Protein AF-A0A3N2DQ66-F1 (afdb_monomer_lite)

Secondary structure (DSSP, 8-state):
-----------S-HHHHHHHHHHHHTSHHHHHHHHHHHHHH---HHHHHHHHHHHHTTBPPPHHHHHHHHH-HHHHHHIIIIIHHHHHHHHHHHHH---SHHHHHHHHHHHHHHHHHHHHHHHHHHHHHTTSPPPB-SS-HHHHHHHHHHTT--S---HHHHHHHHHHTT-

pLDDT: mean 89.53, std 13.03, range [35.72, 98.25]

Structure (mmCIF, N/CA/C/O backbone):
data_AF-A0A3N2DQ66-F1
#
_entry.id   AF-A0A3N2DQ66-F1
#
loop_
_atom_site.group_PDB
_atom_site.id
_atom_site.type_symbol
_atom_site.label_atom_id
_atom_site.label_alt_id
_atom_site.label_comp_id
_atom_site.label_asym_id
_atom_site.label_entity_id
_atom_site.label_seq_id
_atom_site.pdbx_PDB_ins_code
_atom_site.Cartn_x
_atom_site.Cartn_y
_atom_site.Cartn_z
_atom_site.occupancy
_atom_site.B_iso_or_equiv
_atom_site.auth_seq_id
_atom_site.auth_comp_id
_atom_site.auth_asym_id
_atom_site.auth_atom_id
_atom_site.pdbx_PDB_model_num
ATOM 1 N N . MET A 1 1 ? -5.932 -29.965 27.449 1.00 39.53 1 MET A N 1
ATOM 2 C CA . MET A 1 1 ? -5.997 -28.506 27.219 1.00 39.53 1 MET A CA 1
ATOM 3 C C . MET A 1 1 ? -6.428 -28.293 25.776 1.00 39.53 1 MET A C 1
ATOM 5 O O . MET A 1 1 ? -5.676 -28.723 24.910 1.00 39.53 1 MET A O 1
ATOM 9 N N . PRO A 1 2 ? -7.621 -27.754 25.479 1.00 42.94 2 PRO A N 1
ATOM 10 C CA . PRO A 1 2 ? -7.996 -27.479 24.102 1.00 42.94 2 PRO A CA 1
ATOM 11 C C . PRO A 1 2 ? -7.273 -26.212 23.643 1.00 42.94 2 PRO A C 1
ATOM 13 O O . PRO A 1 2 ? -7.439 -25.141 24.222 1.00 42.94 2 PRO A O 1
ATOM 16 N N . THR A 1 3 ? -6.432 -26.351 22.626 1.00 38.59 3 THR A N 1
ATOM 17 C CA . THR A 1 3 ? -5.788 -25.245 21.921 1.00 38.59 3 THR A CA 1
ATOM 18 C C . THR A 1 3 ? -6.879 -24.473 21.188 1.00 38.59 3 THR A C 1
ATOM 20 O O . THR A 1 3 ? -7.395 -24.936 20.172 1.00 38.59 3 THR A O 1
ATOM 23 N N . THR A 1 4 ? -7.284 -23.320 21.717 1.00 42.84 4 THR A N 1
ATOM 24 C CA . THR A 1 4 ? -8.233 -22.430 21.045 1.00 42.84 4 THR A CA 1
ATOM 25 C C . THR A 1 4 ? -7.598 -21.969 19.734 1.00 42.84 4 THR A C 1
ATOM 27 O O . THR A 1 4 ? -6.690 -21.138 19.729 1.00 42.84 4 THR A O 1
ATOM 30 N N . GLN A 1 5 ? -8.034 -22.542 18.611 1.00 35.72 5 GLN A N 1
ATOM 31 C CA . GLN A 1 5 ? -7.743 -22.011 17.285 1.00 35.72 5 GLN A CA 1
ATOM 32 C C . GLN A 1 5 ? -8.479 -20.675 17.167 1.00 35.72 5 GLN A C 1
ATOM 34 O O . GLN A 1 5 ? -9.646 -20.621 16.783 1.00 35.72 5 GLN A O 1
ATOM 39 N N . TYR A 1 6 ? -7.814 -19.586 17.553 1.00 40.62 6 TYR A N 1
ATOM 40 C CA . TYR A 1 6 ? -8.273 -18.246 17.224 1.00 40.62 6 TYR A CA 1
ATOM 41 C C . TYR A 1 6 ? -8.248 -18.130 15.702 1.00 40.62 6 TYR A C 1
ATOM 43 O O . TYR A 1 6 ? -7.189 -17.964 15.099 1.00 40.62 6 TYR A O 1
ATOM 51 N N . SER A 1 7 ? -9.417 -18.282 15.080 1.00 50.66 7 SER A N 1
ATOM 52 C CA . SER A 1 7 ? -9.609 -17.914 13.682 1.00 50.66 7 SER A CA 1
ATOM 53 C C . SER A 1 7 ? -9.216 -16.448 13.571 1.00 50.66 7 SER A C 1
ATOM 55 O O . SER A 1 7 ? -9.842 -15.593 14.200 1.00 50.66 7 SER A O 1
ATOM 57 N N . THR A 1 8 ? -8.131 -16.160 12.858 1.00 54.72 8 THR A N 1
ATOM 58 C CA . THR A 1 8 ? -7.728 -14.780 12.608 1.00 54.72 8 THR A CA 1
ATOM 59 C C . THR A 1 8 ? -8.888 -14.079 11.899 1.00 54.72 8 THR A C 1
ATOM 61 O O . THR A 1 8 ? -9.389 -14.600 10.897 1.00 54.72 8 THR A O 1
ATOM 64 N N . PRO A 1 9 ? -9.371 -12.938 12.417 1.00 65.19 9 PRO A N 1
ATOM 65 C CA . PRO A 1 9 ? -10.422 -12.178 11.759 1.00 65.19 9 PRO A CA 1
ATOM 66 C C . PRO A 1 9 ? -10.022 -11.876 10.310 1.00 65.19 9 PRO A C 1
ATOM 68 O O . PRO A 1 9 ? -9.017 -11.222 10.082 1.00 65.19 9 PRO A O 1
ATOM 71 N N . ASN A 1 10 ? -10.778 -12.345 9.317 1.00 82.75 10 ASN A N 1
ATOM 72 C CA . ASN A 1 10 ? -10.519 -12.041 7.904 1.00 82.75 10 ASN A CA 1
ATOM 73 C C . ASN A 1 10 ? -11.506 -10.980 7.401 1.00 82.75 10 ASN A C 1
ATOM 75 O O . ASN A 1 10 ? -12.276 -11.221 6.473 1.00 82.75 10 ASN A O 1
ATOM 79 N N . TRP A 1 11 ? -11.543 -9.834 8.083 1.00 92.19 11 TRP A N 1
ATOM 80 C CA . TRP A 1 11 ? -12.474 -8.745 7.775 1.00 92.19 11 TRP A CA 1
ATOM 81 C C . TRP A 1 11 ? -11.968 -7.855 6.632 1.00 92.19 11 TRP A C 1
ATOM 83 O O . TRP A 1 11 ? -12.771 -7.270 5.909 1.00 92.19 11 TRP A O 1
ATOM 93 N N . LEU A 1 12 ? -10.648 -7.765 6.436 1.00 93.50 12 LEU A N 1
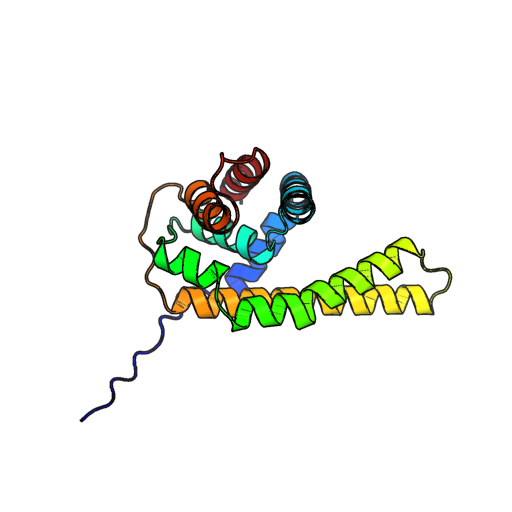ATOM 94 C CA . LEU A 1 12 ? -10.026 -6.986 5.370 1.00 93.50 12 LEU A CA 1
ATOM 95 C C . LEU A 1 12 ? -9.800 -7.853 4.128 1.00 93.50 12 LEU A C 1
ATOM 97 O O . LEU A 1 12 ? -8.842 -8.629 4.049 1.00 93.50 12 LEU A O 1
ATOM 101 N N . SER A 1 13 ? -10.675 -7.697 3.134 1.00 95.25 13 SER A N 1
ATOM 102 C CA . SER A 1 13 ? -10.557 -8.386 1.848 1.00 95.25 13 SER A CA 1
ATOM 103 C C . SER A 1 13 ? -9.395 -7.839 1.014 1.00 95.25 13 SER A C 1
ATOM 105 O O . SER A 1 13 ? -9.344 -6.652 0.688 1.00 95.25 13 SER A O 1
ATOM 107 N N . ARG A 1 14 ? -8.485 -8.733 0.603 1.00 96.06 14 ARG A N 1
ATOM 108 C CA . ARG A 1 14 ? -7.323 -8.402 -0.245 1.00 96.06 14 ARG A CA 1
ATOM 109 C C . ARG A 1 14 ? -7.743 -7.826 -1.598 1.00 96.06 14 ARG A C 1
ATOM 111 O O . ARG A 1 14 ? -7.168 -6.843 -2.053 1.00 96.06 14 ARG A O 1
ATOM 118 N N . ASP A 1 15 ? -8.756 -8.419 -2.227 1.00 95.62 15 ASP A N 1
ATOM 119 C CA . ASP A 1 15 ? -9.211 -7.997 -3.556 1.00 95.62 15 ASP A CA 1
ATOM 120 C C . ASP A 1 15 ? -10.016 -6.699 -3.513 1.00 95.62 15 ASP A C 1
ATOM 122 O O . ASP A 1 15 ? -9.993 -5.922 -4.466 1.00 95.62 15 ASP A O 1
ATOM 126 N N . GLU A 1 16 ? -10.742 -6.448 -2.422 1.00 96.12 16 GLU A N 1
ATOM 127 C CA . GLU A 1 16 ? -11.424 -5.170 -2.223 1.00 96.12 16 GLU A CA 1
ATOM 128 C C . GLU A 1 16 ? -10.420 -4.034 -2.024 1.00 96.12 16 GLU A C 1
ATOM 130 O O . GLU A 1 16 ? -10.503 -3.014 -2.710 1.00 96.12 16 GLU A O 1
ATOM 135 N N . LEU A 1 17 ? -9.433 -4.253 -1.154 1.00 97.06 17 LEU A N 1
ATOM 136 C CA . LEU A 1 17 ? -8.362 -3.304 -0.885 1.00 97.06 17 LEU A CA 1
ATOM 137 C C . LEU A 1 17 ? -7.550 -2.983 -2.154 1.00 97.06 17 LEU A C 1
ATOM 139 O O . LEU A 1 17 ? -7.289 -1.811 -2.438 1.00 97.06 17 LEU A O 1
ATOM 143 N N . TRP A 1 18 ? -7.221 -3.996 -2.961 1.00 97.69 18 TRP A N 1
ATOM 144 C CA . TRP A 1 18 ? -6.514 -3.812 -4.232 1.00 97.69 18 TRP A CA 1
ATOM 145 C C . TRP A 1 18 ? -7.329 -2.997 -5.242 1.00 97.69 18 TRP A C 1
ATOM 147 O O . TRP A 1 18 ? -6.836 -2.011 -5.790 1.00 97.69 18 TRP A O 1
ATOM 157 N N . ARG A 1 19 ? -8.608 -3.344 -5.457 1.00 97.19 19 ARG A N 1
ATOM 158 C CA . ARG A 1 19 ? -9.491 -2.598 -6.375 1.00 97.19 19 ARG A CA 1
ATOM 159 C C . ARG A 1 19 ? -9.665 -1.144 -5.954 1.00 97.19 19 ARG A C 1
ATOM 161 O O . ARG A 1 19 ? -9.635 -0.258 -6.806 1.00 97.19 19 ARG A O 1
ATOM 168 N N . TYR A 1 20 ? -9.831 -0.898 -4.657 1.00 97.06 20 TYR A N 1
ATOM 169 C CA . TYR A 1 20 ? -9.889 0.461 -4.130 1.00 97.06 20 TYR A CA 1
ATOM 170 C C . TYR A 1 20 ? -8.596 1.224 -4.415 1.00 97.06 20 TYR A C 1
ATOM 172 O O . TYR A 1 20 ? -8.639 2.362 -4.872 1.00 97.06 20 TYR A O 1
ATOM 180 N N . SER A 1 21 ? -7.450 0.584 -4.193 1.00 97.38 21 SER A N 1
ATOM 181 C CA . SER A 1 21 ? -6.135 1.203 -4.362 1.00 97.38 21 SER A CA 1
ATOM 182 C C . SER A 1 21 ? -5.881 1.603 -5.812 1.00 97.38 21 SER A C 1
ATOM 184 O O . SER A 1 21 ? -5.449 2.726 -6.057 1.00 97.38 21 SER A O 1
ATOM 186 N N . LEU A 1 22 ? -6.259 0.755 -6.776 1.00 96.38 22 LEU A N 1
ATOM 187 C CA . LEU A 1 22 ? -6.220 1.095 -8.202 1.00 96.38 22 LEU A CA 1
ATOM 188 C C . LEU A 1 22 ? -7.122 2.292 -8.543 1.00 96.38 22 LEU A C 1
ATOM 190 O O . LEU A 1 22 ? -6.703 3.185 -9.277 1.00 96.38 22 LEU A O 1
ATOM 194 N N . LYS A 1 23 ? -8.345 2.336 -7.996 1.00 97.00 23 LYS A N 1
ATOM 195 C CA . LYS A 1 23 ? -9.293 3.440 -8.225 1.00 97.00 23 LYS A CA 1
ATOM 196 C C . LYS A 1 23 ? -8.822 4.754 -7.597 1.00 97.00 23 LYS A C 1
ATOM 198 O O . LYS A 1 23 ? -9.004 5.815 -8.184 1.00 97.00 23 LYS A O 1
ATOM 203 N N . LEU A 1 24 ? -8.222 4.706 -6.410 1.00 96.44 24 LEU A N 1
ATOM 204 C CA . LEU A 1 24 ? -7.672 5.893 -5.759 1.00 96.44 24 LEU A CA 1
ATOM 205 C C . LEU A 1 24 ? -6.447 6.405 -6.513 1.00 96.44 24 LEU A C 1
ATOM 207 O O . LEU A 1 24 ? -6.372 7.589 -6.835 1.00 96.44 24 LEU A O 1
ATOM 211 N N . TYR A 1 25 ? -5.530 5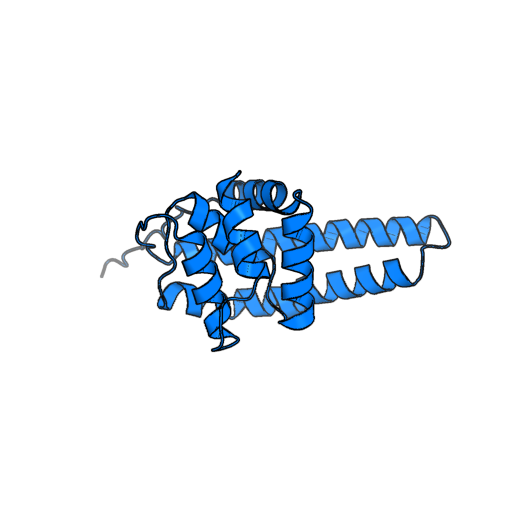.505 -6.862 1.00 95.44 25 TYR A N 1
ATOM 212 C CA . TYR A 1 25 ? -4.287 5.844 -7.546 1.00 95.44 25 TYR A CA 1
ATOM 213 C C . TYR A 1 25 ? -4.485 6.272 -9.010 1.00 95.44 25 TYR A C 1
ATOM 215 O O . TYR A 1 25 ? -3.579 6.841 -9.605 1.00 95.44 25 TYR A O 1
ATOM 223 N N . SER A 1 26 ? -5.660 6.070 -9.618 1.00 95.12 26 SER A N 1
ATOM 224 C CA . SER A 1 26 ? -5.934 6.618 -10.955 1.00 95.12 26 SER A CA 1
ATOM 225 C C . SER A 1 26 ? -6.099 8.144 -10.952 1.00 95.12 26 SER A C 1
ATOM 227 O O . SER A 1 26 ? -5.967 8.773 -12.002 1.00 95.12 26 SER A O 1
ATOM 229 N N . LYS A 1 27 ? -6.374 8.762 -9.794 1.00 95.50 27 LYS A N 1
ATOM 230 C CA . LYS A 1 27 ? -6.490 10.221 -9.658 1.00 95.50 27 LYS A CA 1
ATOM 231 C C . LYS A 1 27 ? -5.103 10.864 -9.724 1.00 95.50 27 LYS A C 1
ATOM 233 O O . LYS A 1 27 ? -4.197 10.471 -8.998 1.00 95.50 27 LYS A O 1
ATOM 238 N N . GLU A 1 28 ? -4.931 11.868 -10.581 1.00 93.81 28 GLU A N 1
ATOM 239 C CA . GLU A 1 28 ? -3.649 12.570 -10.770 1.00 93.81 28 GLU A CA 1
ATOM 240 C C . GLU A 1 28 ? -3.103 13.161 -9.466 1.00 93.81 28 GLU A C 1
ATOM 242 O O . GLU A 1 28 ? -2.007 12.797 -9.055 1.00 93.81 28 GLU A O 1
ATOM 247 N N . ALA A 1 29 ? -3.930 13.909 -8.728 1.00 92.50 29 ALA A N 1
ATOM 248 C CA . ALA A 1 29 ? -3.550 14.481 -7.434 1.00 92.50 29 ALA A CA 1
ATOM 249 C C . ALA A 1 29 ? -3.085 13.431 -6.402 1.00 92.50 29 ALA A C 1
ATOM 251 O O . ALA A 1 29 ? -2.240 13.718 -5.559 1.00 92.50 29 ALA A O 1
ATOM 252 N N . VAL A 1 30 ? -3.619 12.204 -6.463 1.00 94.31 30 VAL A N 1
ATOM 253 C CA . VAL A 1 30 ? -3.178 11.100 -5.594 1.00 94.31 30 VAL A CA 1
ATOM 254 C C . VAL A 1 30 ? -1.808 10.596 -6.023 1.00 94.31 30 VAL A C 1
ATOM 256 O O . VAL A 1 30 ? -0.956 10.375 -5.166 1.00 94.31 30 VAL A O 1
ATOM 259 N N . ARG A 1 31 ? -1.582 10.413 -7.330 1.00 93.12 31 ARG A N 1
ATOM 260 C CA . ARG A 1 31 ? -0.281 9.973 -7.854 1.00 93.12 31 ARG A CA 1
ATOM 261 C C . ARG A 1 31 ? 0.812 10.952 -7.462 1.00 93.12 31 ARG A C 1
ATOM 263 O O . ARG A 1 31 ? 1.826 10.513 -6.928 1.00 93.12 31 ARG A O 1
ATOM 270 N N . ASP A 1 32 ? 0.573 12.244 -7.649 1.00 90.62 32 ASP A N 1
ATOM 271 C CA . ASP A 1 32 ? 1.547 13.290 -7.336 1.00 90.62 32 ASP A CA 1
ATOM 272 C C . ASP A 1 32 ? 1.860 13.337 -5.837 1.00 90.62 32 ASP A C 1
ATOM 274 O O . ASP A 1 32 ? 3.029 13.292 -5.451 1.00 90.62 32 ASP A O 1
ATOM 278 N N . ALA A 1 33 ? 0.831 13.309 -4.982 1.00 90.69 33 ALA A N 1
ATOM 279 C CA . ALA A 1 33 ? 1.009 13.260 -3.531 1.00 90.69 33 ALA A CA 1
ATOM 280 C C . ALA A 1 33 ? 1.779 12.002 -3.086 1.00 90.69 33 ALA A C 1
ATOM 282 O O . ALA A 1 33 ? 2.711 12.083 -2.286 1.00 90.69 33 ALA A O 1
ATOM 283 N N . CYS A 1 34 ? 1.435 10.826 -3.623 1.00 91.06 34 CYS A N 1
ATOM 284 C CA . CYS A 1 34 ? 2.141 9.582 -3.322 1.00 91.06 34 CYS A CA 1
ATOM 285 C C . CYS A 1 34 ? 3.604 9.609 -3.778 1.00 91.06 34 CYS A C 1
ATOM 287 O O . CYS A 1 34 ? 4.460 9.101 -3.057 1.00 91.06 34 CYS A O 1
ATOM 289 N N . LEU A 1 35 ? 3.899 10.181 -4.949 1.00 87.25 35 LEU A N 1
ATOM 290 C CA . LEU A 1 35 ? 5.266 10.303 -5.455 1.00 87.25 35 LEU A CA 1
ATOM 291 C C . LEU A 1 35 ? 6.109 11.216 -4.565 1.00 87.25 35 LEU A C 1
ATOM 293 O O . LEU A 1 35 ? 7.202 10.818 -4.171 1.00 87.25 35 LEU A O 1
ATOM 297 N N . GLN A 1 36 ? 5.586 12.378 -4.169 1.00 86.69 36 GLN A N 1
ATOM 298 C CA . GLN A 1 36 ? 6.286 13.288 -3.258 1.00 86.69 36 GLN A CA 1
ATOM 299 C C . GLN A 1 36 ? 6.552 12.632 -1.894 1.00 86.69 36 GLN A C 1
ATOM 301 O O . GLN A 1 36 ? 7.682 12.648 -1.400 1.00 86.69 36 GLN A O 1
ATOM 306 N N . LEU A 1 37 ? 5.548 11.970 -1.311 1.00 86.38 37 LEU A N 1
ATOM 307 C CA . LEU A 1 37 ? 5.702 11.236 -0.048 1.00 86.38 37 LEU A CA 1
ATOM 308 C C . LEU A 1 37 ? 6.687 10.063 -0.170 1.00 86.38 37 LEU A C 1
ATOM 310 O O . LEU A 1 37 ? 7.417 9.755 0.772 1.00 86.38 37 LEU A O 1
ATOM 314 N N . GLN A 1 38 ? 6.743 9.402 -1.324 1.00 83.75 38 GLN A N 1
ATOM 315 C CA . GLN A 1 38 ? 7.712 8.340 -1.564 1.00 83.75 38 GLN A CA 1
ATOM 316 C C . GLN A 1 38 ? 9.137 8.894 -1.709 1.00 83.75 38 GLN A C 1
ATOM 318 O O . GLN A 1 38 ? 10.066 8.332 -1.134 1.00 83.75 38 GLN A O 1
ATOM 323 N N . GLU A 1 39 ? 9.334 9.968 -2.472 1.00 82.19 39 GLU A N 1
ATOM 324 C CA . GLU A 1 39 ? 10.664 10.512 -2.769 1.00 82.19 39 GLU A CA 1
ATOM 325 C C . GLU A 1 39 ? 11.286 11.220 -1.567 1.00 82.19 39 GLU A C 1
ATOM 327 O O . GLU A 1 39 ? 12.419 10.919 -1.192 1.00 82.19 39 GLU A O 1
ATOM 332 N N . TYR A 1 40 ? 10.546 12.120 -0.922 1.00 79.06 40 TYR A N 1
ATOM 333 C CA . TYR A 1 40 ? 11.100 12.946 0.151 1.00 79.06 40 TYR A CA 1
ATOM 334 C C . TYR A 1 40 ? 11.116 12.250 1.508 1.00 79.06 40 TYR A C 1
ATOM 336 O O . TYR A 1 40 ? 11.856 12.671 2.400 1.00 79.06 40 TYR A O 1
ATOM 344 N N . ARG A 1 41 ? 10.272 11.228 1.692 1.00 75.81 41 ARG A N 1
ATOM 345 C CA . ARG A 1 41 ? 9.975 10.646 3.012 1.00 75.81 41 ARG A CA 1
ATOM 346 C C . ARG A 1 41 ? 10.051 9.127 3.043 1.00 75.81 41 ARG A C 1
ATOM 348 O O . ARG A 1 41 ? 9.858 8.533 4.098 1.00 75.81 41 ARG A O 1
ATOM 355 N N . GLN A 1 42 ? 10.331 8.496 1.900 1.00 81.06 42 GLN A N 1
ATOM 356 C CA . GLN A 1 42 ? 10.496 7.046 1.771 1.00 81.06 42 GLN A CA 1
ATOM 357 C C . GLN A 1 42 ? 9.279 6.248 2.268 1.00 81.06 42 GLN A C 1
ATOM 359 O O . GLN A 1 42 ? 9.400 5.073 2.622 1.00 81.06 42 GLN A O 1
ATOM 364 N N . LEU A 1 43 ? 8.091 6.866 2.285 1.00 87.50 43 LEU A N 1
ATOM 365 C CA . LEU A 1 43 ? 6.875 6.177 2.694 1.00 87.50 43 LEU A CA 1
ATOM 366 C C . LEU A 1 43 ? 6.476 5.127 1.665 1.00 87.50 43 LEU A C 1
ATOM 368 O O . LEU A 1 43 ? 6.624 5.294 0.451 1.00 87.50 43 LEU A O 1
ATOM 372 N N . ASN A 1 44 ? 5.894 4.044 2.167 1.00 92.44 44 ASN A N 1
ATOM 373 C CA . ASN A 1 44 ? 5.366 2.995 1.321 1.00 92.44 44 ASN A CA 1
ATOM 374 C C . ASN A 1 44 ? 3.969 3.374 0.794 1.00 92.44 44 ASN A C 1
ATOM 376 O O . ASN A 1 44 ? 3.018 3.510 1.565 1.00 92.44 44 ASN A O 1
ATOM 380 N N . ILE A 1 45 ? 3.834 3.488 -0.531 1.00 93.06 45 ILE A N 1
ATOM 381 C CA . ILE A 1 45 ? 2.567 3.838 -1.190 1.00 93.06 45 ILE A CA 1
ATOM 382 C C . ILE A 1 45 ? 1.447 2.837 -0.858 1.00 93.06 45 ILE A C 1
ATOM 384 O O . ILE A 1 45 ? 0.339 3.263 -0.542 1.00 93.06 45 ILE A O 1
ATOM 388 N N . ASN A 1 46 ? 1.711 1.525 -0.853 1.00 96.31 46 ASN A N 1
ATOM 389 C CA . ASN A 1 46 ? 0.691 0.517 -0.527 1.00 96.31 46 ASN A CA 1
ATOM 390 C C . ASN A 1 46 ? 0.161 0.676 0.907 1.00 96.31 46 ASN A C 1
ATOM 392 O O . ASN A 1 46 ? -1.033 0.480 1.153 1.00 96.31 46 ASN A O 1
ATOM 396 N N . ALA A 1 47 ? 1.008 1.089 1.853 1.00 96.06 47 ALA A N 1
ATOM 397 C CA . ALA A 1 47 ? 0.581 1.413 3.213 1.00 96.06 47 ALA A CA 1
ATOM 398 C C . ALA A 1 47 ? -0.276 2.692 3.267 1.00 96.06 47 ALA A C 1
ATOM 400 O O . ALA A 1 47 ? -1.316 2.694 3.930 1.00 96.06 47 ALA A O 1
ATOM 401 N N . LEU A 1 48 ? 0.093 3.746 2.528 1.00 95.31 48 LEU A N 1
ATOM 402 C CA . LEU A 1 48 ? -0.694 4.987 2.438 1.00 95.31 48 LEU A CA 1
ATOM 403 C C . LEU A 1 48 ? -2.081 4.754 1.828 1.00 95.31 48 LEU A C 1
ATOM 405 O O . LEU A 1 48 ? -3.090 5.192 2.386 1.00 95.31 48 LEU A O 1
ATOM 409 N N . LEU A 1 49 ? -2.148 4.016 0.717 1.00 97.12 49 LEU A N 1
ATOM 410 C CA . LEU A 1 49 ? -3.412 3.662 0.066 1.00 97.12 49 LEU A CA 1
ATOM 411 C C . LEU A 1 49 ? -4.283 2.795 0.984 1.00 97.12 49 LEU A C 1
ATOM 413 O O . LEU A 1 49 ? -5.499 2.979 1.034 1.00 97.12 49 LEU A O 1
ATOM 417 N N . THR A 1 50 ? -3.667 1.923 1.789 1.00 97.62 50 THR A N 1
ATOM 418 C CA . THR A 1 50 ? -4.389 1.153 2.811 1.00 97.62 50 THR A CA 1
ATOM 419 C C . THR A 1 50 ? -4.936 2.047 3.925 1.00 97.62 50 THR A C 1
ATOM 421 O O . THR A 1 50 ? -6.089 1.886 4.317 1.00 97.62 50 THR A O 1
ATOM 424 N N . CYS A 1 51 ? -4.176 3.037 4.404 1.00 96.81 51 CYS A N 1
ATOM 425 C CA . CYS A 1 51 ? -4.679 4.011 5.383 1.00 96.81 51 CYS A CA 1
ATOM 426 C C . CYS A 1 51 ? -5.913 4.759 4.855 1.00 96.81 51 CYS A C 1
ATOM 428 O O . CYS A 1 51 ? -6.872 4.970 5.605 1.00 96.81 51 CYS A O 1
ATOM 430 N N . CYS A 1 52 ? -5.907 5.096 3.561 1.00 96.94 52 CYS A N 1
ATOM 431 C CA . CYS A 1 52 ? -7.042 5.716 2.885 1.00 96.94 52 CYS A CA 1
ATOM 432 C C . CYS A 1 52 ? -8.242 4.770 2.772 1.00 96.94 52 CYS A C 1
ATOM 434 O O . CYS A 1 52 ? -9.365 5.188 3.039 1.00 96.94 52 CYS A O 1
ATOM 436 N N . PHE A 1 53 ? -8.016 3.499 2.425 1.00 97.06 53 PHE A N 1
ATOM 437 C CA . PHE A 1 53 ? -9.073 2.484 2.374 1.00 97.06 53 PHE A CA 1
ATOM 438 C C . PHE A 1 53 ? -9.788 2.338 3.719 1.00 97.06 53 PHE A C 1
ATOM 440 O O . PHE A 1 53 ? -11.013 2.363 3.774 1.00 97.06 53 PHE A O 1
ATOM 447 N N . LEU A 1 54 ? -9.023 2.234 4.812 1.00 96.69 54 LEU A N 1
ATOM 448 C CA . LEU A 1 54 ? -9.583 2.177 6.165 1.00 96.69 54 LEU A CA 1
ATOM 449 C C . LEU A 1 54 ? -10.385 3.445 6.484 1.00 96.69 54 LEU A C 1
ATOM 451 O O . LEU A 1 54 ? -11.466 3.359 7.058 1.00 96.69 54 LEU A O 1
ATOM 455 N N . GLY A 1 55 ? -9.888 4.603 6.038 1.00 95.06 55 GLY A N 1
ATOM 456 C CA . GLY A 1 55 ? -10.596 5.881 6.080 1.00 95.06 55 GLY A CA 1
ATOM 457 C C . GLY A 1 55 ? -11.987 5.824 5.446 1.00 95.06 55 GLY A C 1
ATOM 458 O O . GLY A 1 55 ? -12.958 6.198 6.091 1.00 95.06 55 GLY A O 1
ATOM 459 N N . GLY A 1 56 ? -12.090 5.299 4.224 1.00 93.00 56 GLY A N 1
ATOM 460 C CA . GLY A 1 56 ? -13.365 5.128 3.514 1.00 93.00 56 GLY A CA 1
ATOM 461 C C . GLY A 1 56 ? -14.295 4.057 4.104 1.00 93.00 56 GLY A C 1
ATOM 462 O O . GLY A 1 56 ? -15.436 3.931 3.669 1.00 93.00 56 GLY A O 1
ATOM 463 N N . LYS A 1 57 ? -13.821 3.277 5.082 1.00 93.19 57 LYS A N 1
ATOM 464 C CA . LYS A 1 57 ? -14.608 2.296 5.846 1.00 93.19 57 LYS A CA 1
ATOM 465 C C . LYS A 1 57 ? -14.936 2.773 7.264 1.00 93.19 57 LYS A C 1
ATOM 467 O O . LYS A 1 57 ? -15.403 1.968 8.062 1.00 93.19 57 LYS A O 1
ATOM 472 N N . ASP A 1 58 ? -14.642 4.034 7.589 1.00 95.06 58 ASP A N 1
ATOM 473 C CA . ASP A 1 58 ? -14.741 4.596 8.942 1.00 95.06 58 ASP A CA 1
ATOM 474 C C . ASP A 1 58 ? -13.936 3.812 9.996 1.00 95.06 58 ASP A C 1
ATOM 476 O O . ASP A 1 58 ? -14.228 3.856 11.189 1.00 95.06 58 ASP A O 1
ATOM 480 N N . LEU A 1 59 ? -12.868 3.123 9.579 1.00 95.75 59 LEU A N 1
ATOM 481 C CA . LEU A 1 59 ? -11.988 2.356 10.458 1.00 95.75 59 LEU A CA 1
ATOM 482 C C . LEU A 1 59 ? -10.740 3.161 10.814 1.00 95.75 59 LEU A C 1
ATOM 484 O O . LEU A 1 59 ? -9.980 3.605 9.947 1.00 95.75 59 LEU A O 1
ATOM 488 N N . LYS A 1 60 ? -10.480 3.302 12.114 1.00 95.94 60 LYS A N 1
ATOM 489 C CA . LYS A 1 60 ? -9.303 3.999 12.635 1.00 95.94 60 LYS A CA 1
ATOM 490 C C . LYS A 1 60 ? -8.205 3.020 13.038 1.00 95.94 60 LYS A C 1
ATOM 492 O O . LYS A 1 60 ? -8.433 2.084 13.800 1.00 95.94 60 LYS A O 1
ATOM 497 N N . LEU A 1 61 ? -6.977 3.277 12.594 1.00 95.69 61 LEU A N 1
ATOM 498 C CA . LEU A 1 61 ? -5.796 2.580 13.089 1.00 95.69 61 LEU A CA 1
ATOM 499 C C . LEU A 1 61 ? -5.604 2.867 14.581 1.00 95.69 61 LEU A C 1
ATOM 501 O O . LEU A 1 61 ? -5.610 4.014 15.030 1.00 95.69 61 LEU A O 1
ATOM 505 N N . THR A 1 62 ? -5.378 1.812 15.359 1.00 94.75 62 THR A N 1
ATOM 506 C CA . THR A 1 62 ? -4.839 1.961 16.715 1.00 94.75 62 THR A CA 1
ATOM 507 C C . THR A 1 62 ? -3.338 2.230 16.635 1.00 94.75 62 THR A C 1
ATOM 509 O O . THR A 1 62 ? -2.678 1.794 15.691 1.00 94.75 62 THR A O 1
ATOM 512 N N . THR A 1 63 ? -2.753 2.869 17.653 1.00 92.12 63 THR A N 1
ATOM 513 C CA . THR A 1 63 ? -1.291 3.051 17.733 1.00 92.12 63 THR A CA 1
ATOM 514 C C . THR A 1 63 ? -0.545 1.719 17.622 1.00 92.12 63 THR A C 1
ATOM 516 O O . THR A 1 63 ? 0.516 1.653 17.008 1.00 92.12 63 THR A O 1
ATOM 519 N N . LYS A 1 64 ? -1.115 0.636 18.172 1.00 93.69 64 LYS A N 1
ATOM 520 C CA . LYS A 1 64 ? -0.559 -0.718 18.058 1.00 93.69 64 LYS A CA 1
ATOM 521 C C . LYS A 1 64 ? -0.580 -1.217 16.611 1.00 93.69 64 LYS A C 1
ATOM 523 O O . LYS A 1 64 ? 0.456 -1.647 16.124 1.00 93.69 64 LYS A O 1
ATOM 528 N N . ALA A 1 65 ? -1.721 -1.130 15.925 1.00 94.69 65 ALA A N 1
ATOM 529 C CA . ALA A 1 65 ? -1.842 -1.565 14.531 1.00 94.69 65 ALA A CA 1
ATOM 530 C C . ALA A 1 65 ? -0.959 -0.733 13.586 1.00 94.69 65 ALA A C 1
ATOM 532 O O . ALA A 1 65 ? -0.317 -1.290 12.702 1.00 94.69 65 ALA A O 1
ATOM 533 N N . ALA A 1 66 ? -0.872 0.585 13.802 1.00 93.44 66 ALA A N 1
ATOM 534 C CA . ALA A 1 66 ? 0.012 1.457 13.032 1.00 93.44 66 ALA A CA 1
ATOM 535 C C . ALA A 1 66 ? 1.491 1.083 13.227 1.00 93.44 66 ALA A C 1
ATOM 537 O O . ALA A 1 66 ? 2.223 0.975 12.248 1.00 93.44 66 ALA A O 1
ATOM 538 N N . LYS A 1 67 ? 1.928 0.834 14.472 1.00 92.75 67 LYS A N 1
ATOM 539 C CA . LYS A 1 67 ? 3.298 0.377 14.762 1.00 92.75 67 LYS A CA 1
ATOM 540 C C . LYS A 1 67 ? 3.596 -0.982 14.138 1.00 92.75 67 LYS A C 1
ATOM 542 O O . LYS A 1 67 ? 4.650 -1.136 13.531 1.00 92.75 67 LYS A O 1
ATOM 547 N N . GLU A 1 68 ? 2.684 -1.945 14.256 1.00 94.12 68 GLU A N 1
ATOM 548 C CA . GLU A 1 68 ? 2.843 -3.243 13.596 1.00 94.12 68 GLU A CA 1
ATOM 549 C C . GLU A 1 68 ? 2.965 -3.064 12.083 1.00 94.12 68 GLU A C 1
ATOM 551 O O . GLU A 1 68 ? 3.932 -3.535 11.502 1.00 94.12 68 GLU A O 1
ATOM 556 N N . LEU A 1 69 ? 2.088 -2.290 11.441 1.00 93.31 69 LEU A N 1
ATOM 557 C CA . LEU A 1 69 ? 2.191 -2.013 10.007 1.00 93.31 69 LEU A CA 1
ATOM 558 C C . LEU A 1 69 ? 3.542 -1.384 9.617 1.00 93.31 69 LEU A C 1
ATOM 560 O O . LEU A 1 69 ? 4.156 -1.812 8.643 1.00 93.31 69 LEU A O 1
ATOM 564 N N . SER A 1 70 ? 4.035 -0.405 10.379 1.00 90.75 70 SER A N 1
ATOM 565 C CA . SER A 1 70 ? 5.312 0.264 10.096 1.00 90.75 70 SER A CA 1
ATOM 566 C C . SER A 1 70 ? 6.532 -0.629 10.335 1.00 90.75 70 SER A C 1
ATOM 568 O O . SER A 1 70 ? 7.536 -0.519 9.623 1.00 90.75 70 SER A O 1
ATOM 570 N N . PHE A 1 71 ? 6.469 -1.509 11.340 1.00 92.94 71 PHE A N 1
ATOM 571 C CA . PHE A 1 71 ? 7.631 -2.256 11.814 1.00 92.94 71 PHE A CA 1
ATOM 572 C C . PHE A 1 71 ? 7.568 -3.775 11.611 1.00 92.94 71 PHE A C 1
ATOM 574 O O . PHE A 1 71 ? 8.499 -4.4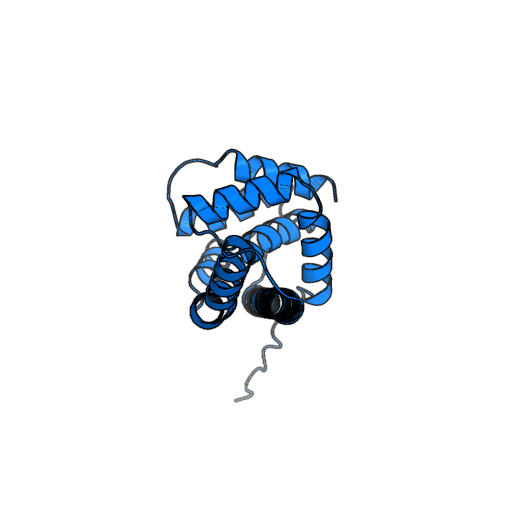81 12.016 1.00 92.94 71 PHE A O 1
ATOM 581 N N . ASN A 1 72 ? 6.536 -4.286 10.941 1.00 96.19 72 ASN A N 1
ATOM 582 C CA . ASN A 1 72 ? 6.402 -5.710 10.682 1.00 96.19 72 ASN A CA 1
ATOM 583 C C . ASN A 1 72 ? 7.557 -6.226 9.808 1.00 96.19 72 ASN A C 1
ATOM 585 O O . ASN A 1 72 ? 7.852 -5.704 8.730 1.00 96.19 72 ASN A O 1
ATOM 589 N N . ARG A 1 73 ? 8.208 -7.298 10.274 1.00 96.12 73 ARG A N 1
ATOM 590 C CA . ARG A 1 73 ? 9.385 -7.880 9.617 1.00 96.12 73 ARG A CA 1
ATOM 591 C C . ARG A 1 73 ? 9.077 -8.414 8.220 1.00 96.12 73 ARG A C 1
ATOM 593 O O . ARG A 1 73 ? 9.886 -8.207 7.322 1.00 96.12 73 ARG A O 1
ATOM 600 N N . GLN A 1 74 ? 7.948 -9.100 8.039 1.00 95.69 74 GLN A N 1
ATOM 601 C CA . GLN A 1 74 ? 7.581 -9.698 6.755 1.00 95.69 74 GLN A CA 1
ATOM 602 C C . GLN A 1 74 ? 7.301 -8.616 5.713 1.00 95.69 74 GLN A C 1
ATOM 604 O O . GLN A 1 74 ? 7.828 -8.691 4.606 1.00 95.69 74 GLN A O 1
ATOM 609 N N . PHE A 1 75 ? 6.528 -7.595 6.088 1.00 96.00 75 PHE A N 1
ATOM 610 C CA . PHE A 1 75 ? 6.227 -6.467 5.210 1.00 96.00 75 PHE A CA 1
ATOM 611 C C . PHE A 1 75 ? 7.494 -5.718 4.781 1.00 96.00 75 PHE A C 1
ATOM 613 O O . PHE A 1 75 ? 7.732 -5.562 3.585 1.00 96.00 75 PHE A O 1
ATOM 620 N N . ARG A 1 76 ? 8.354 -5.324 5.732 1.00 95.12 76 ARG A N 1
ATOM 621 C CA . ARG A 1 76 ? 9.604 -4.621 5.396 1.00 95.12 76 ARG A CA 1
ATOM 622 C C . ARG A 1 76 ? 10.523 -5.459 4.521 1.00 95.12 76 ARG A C 1
ATOM 624 O O . ARG A 1 76 ? 11.066 -4.938 3.555 1.00 95.12 76 ARG A O 1
ATOM 631 N N . ARG A 1 77 ? 10.677 -6.746 4.846 1.00 96.94 77 ARG A N 1
ATOM 632 C CA . ARG A 1 77 ? 11.519 -7.659 4.073 1.00 96.94 77 ARG A CA 1
ATOM 633 C C . ARG A 1 77 ? 11.034 -7.765 2.630 1.00 96.94 77 ARG A C 1
ATOM 635 O O . ARG A 1 77 ? 11.834 -7.602 1.722 1.00 96.94 77 ARG A O 1
ATOM 642 N N . TRP A 1 78 ? 9.734 -7.979 2.424 1.00 97.75 78 TRP A N 1
ATOM 643 C CA . TRP A 1 78 ? 9.152 -8.032 1.081 1.00 97.75 78 TRP A CA 1
ATOM 644 C C . TRP A 1 78 ? 9.379 -6.728 0.311 1.00 97.75 78 TRP A C 1
ATOM 646 O O . TRP A 1 78 ? 9.828 -6.748 -0.834 1.00 97.75 78 TRP A O 1
ATOM 656 N N . ASN A 1 79 ? 9.139 -5.584 0.956 1.00 95.12 79 ASN A N 1
ATOM 657 C CA . ASN A 1 79 ? 9.361 -4.296 0.316 1.00 95.12 79 ASN A CA 1
ATOM 658 C C . ASN A 1 79 ? 10.826 -4.108 -0.111 1.00 95.12 79 ASN A C 1
ATOM 660 O O . ASN A 1 79 ? 11.085 -3.738 -1.254 1.00 95.12 79 ASN A O 1
ATOM 664 N N . GLN A 1 80 ? 11.772 -4.395 0.786 1.00 95.69 80 GLN A N 1
ATOM 665 C CA . GLN A 1 80 ? 13.206 -4.180 0.574 1.00 95.69 80 GLN A CA 1
ATOM 666 C C . GLN A 1 80 ? 13.837 -5.181 -0.401 1.00 95.69 80 GLN A C 1
ATOM 668 O O . GLN A 1 80 ? 14.705 -4.801 -1.179 1.00 95.69 80 GLN A O 1
ATOM 673 N N . GLU A 1 81 ? 13.419 -6.446 -0.369 1.00 97.62 81 GLU A N 1
ATOM 674 C CA . GLU A 1 81 ? 14.027 -7.520 -1.166 1.00 97.62 81 GLU A CA 1
ATOM 675 C C . GLU A 1 81 ? 13.296 -7.765 -2.497 1.00 97.62 81 GLU A C 1
ATOM 677 O O . GLU A 1 81 ? 13.818 -8.475 -3.354 1.00 97.62 81 GLU A O 1
ATOM 682 N N . THR A 1 82 ? 12.095 -7.211 -2.702 1.00 97.75 82 THR A N 1
ATOM 683 C CA . THR A 1 82 ? 11.283 -7.485 -3.903 1.00 97.75 82 THR A CA 1
ATOM 684 C C . THR A 1 82 ? 10.734 -6.219 -4.551 1.00 97.75 82 THR A C 1
ATOM 686 O O . THR A 1 82 ? 11.112 -5.904 -5.681 1.00 97.75 82 THR A O 1
ATOM 689 N N . THR A 1 83 ? 9.883 -5.460 -3.856 1.00 96.06 83 THR A N 1
ATOM 690 C CA . THR A 1 83 ? 9.194 -4.305 -4.458 1.00 96.06 83 THR A CA 1
ATOM 691 C C . THR A 1 83 ? 10.170 -3.193 -4.863 1.00 96.06 83 THR A C 1
ATOM 693 O O . THR A 1 83 ? 10.123 -2.721 -5.998 1.00 96.06 83 THR A O 1
ATOM 696 N N . GLN A 1 84 ? 11.079 -2.779 -3.969 1.00 94.75 84 GLN A N 1
ATOM 697 C CA . GLN A 1 84 ? 12.047 -1.712 -4.266 1.00 94.75 84 GLN A CA 1
ATOM 698 C C . GLN A 1 84 ? 13.046 -2.112 -5.367 1.00 94.75 84 GLN A C 1
ATOM 700 O O . GLN A 1 84 ? 13.183 -1.345 -6.319 1.00 94.75 84 GLN A O 1
ATOM 705 N N . PRO A 1 85 ? 13.663 -3.313 -5.352 1.00 97.06 85 PRO A N 1
ATOM 706 C CA . PRO A 1 85 ? 14.537 -3.736 -6.446 1.00 97.06 85 PRO A CA 1
ATOM 707 C C . PRO A 1 85 ? 13.856 -3.731 -7.820 1.00 97.06 85 PRO A C 1
ATOM 709 O O . PRO A 1 85 ? 14.447 -3.255 -8.791 1.00 97.06 85 PRO A O 1
ATOM 712 N N . LEU A 1 86 ? 12.608 -4.208 -7.918 1.00 97.44 86 LEU A N 1
ATOM 713 C CA . LEU A 1 86 ? 11.844 -4.172 -9.172 1.00 97.44 86 LEU A CA 1
ATOM 714 C C . LEU A 1 86 ? 11.598 -2.735 -9.637 1.00 97.44 86 LEU A C 1
ATOM 716 O O . LEU A 1 86 ? 11.828 -2.415 -10.806 1.00 97.44 86 LEU A O 1
ATOM 720 N N . ARG A 1 87 ? 11.217 -1.851 -8.711 1.00 94.06 87 ARG A N 1
ATOM 721 C CA . ARG A 1 87 ? 11.024 -0.425 -8.983 1.00 94.06 87 ARG A CA 1
ATOM 722 C C . ARG A 1 87 ? 12.303 0.252 -9.470 1.00 94.06 87 ARG A C 1
ATOM 724 O O . ARG A 1 87 ? 12.257 1.041 -10.415 1.00 94.06 87 ARG A O 1
ATOM 731 N N . ASP A 1 88 ? 13.444 -0.077 -8.878 1.00 94.81 88 ASP A N 1
ATOM 732 C CA . ASP A 1 88 ? 14.745 0.469 -9.267 1.00 94.81 88 ASP A CA 1
ATOM 733 C C . ASP A 1 88 ? 15.193 -0.036 -10.641 1.00 94.81 88 ASP A C 1
ATOM 735 O O . ASP A 1 88 ? 15.760 0.719 -11.434 1.00 94.81 88 ASP A O 1
ATOM 739 N N . ILE A 1 89 ? 14.933 -1.307 -10.966 1.00 96.50 89 ILE A N 1
ATOM 740 C CA . ILE A 1 89 ? 15.156 -1.838 -12.319 1.00 96.50 89 ILE A CA 1
ATOM 741 C C . ILE A 1 89 ? 14.252 -1.107 -13.317 1.00 96.50 89 ILE A C 1
ATOM 74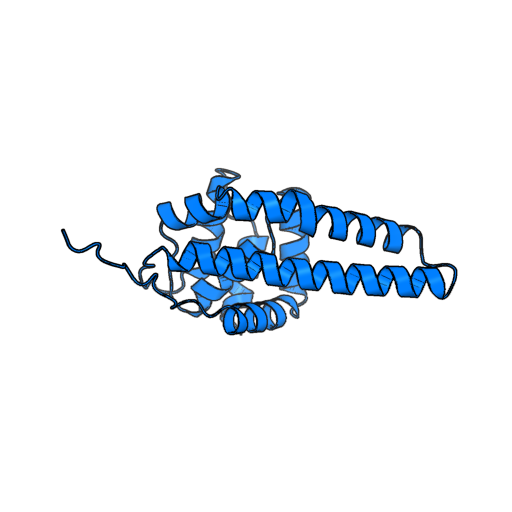3 O O . ILE A 1 89 ? 14.752 -0.599 -14.321 1.00 96.50 89 ILE A O 1
ATOM 747 N N . ARG A 1 90 ? 12.950 -0.973 -13.029 1.00 96.00 90 ARG A N 1
ATOM 748 C CA . ARG A 1 90 ? 12.010 -0.257 -13.905 1.00 96.00 90 ARG A CA 1
ATOM 749 C C . ARG A 1 90 ? 12.452 1.184 -14.151 1.00 96.00 90 ARG A C 1
ATOM 751 O O . ARG A 1 90 ? 12.419 1.644 -15.292 1.00 96.00 90 ARG A O 1
ATOM 758 N N . ARG A 1 91 ? 12.859 1.905 -13.099 1.00 93.31 91 ARG A N 1
ATOM 759 C CA . ARG A 1 91 ? 13.341 3.295 -13.187 1.00 93.31 91 AR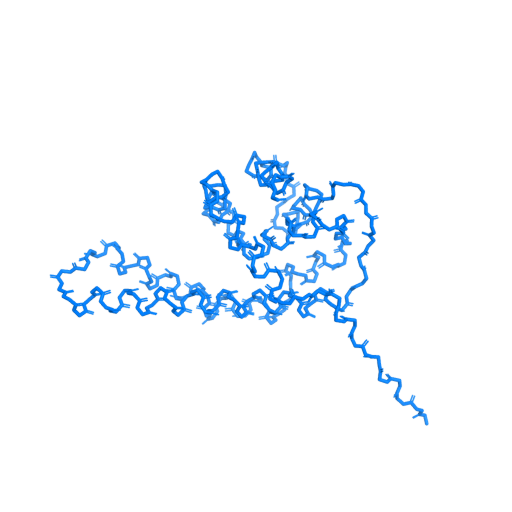G A CA 1
ATOM 760 C C . ARG A 1 91 ? 14.562 3.402 -14.097 1.00 93.31 91 ARG A C 1
ATOM 762 O O . ARG A 1 91 ? 14.550 4.237 -14.997 1.00 93.31 91 ARG A O 1
ATOM 769 N N . ARG A 1 92 ? 15.554 2.523 -13.927 1.00 94.94 92 ARG A N 1
ATOM 770 C CA . ARG A 1 92 ? 16.755 2.479 -14.780 1.00 94.94 92 ARG A CA 1
ATOM 771 C C . ARG A 1 92 ? 16.423 2.171 -16.239 1.00 94.94 92 ARG A C 1
ATOM 773 O O . ARG A 1 92 ? 16.903 2.872 -17.122 1.00 94.94 92 ARG A O 1
ATOM 780 N N . LEU A 1 93 ? 15.556 1.190 -16.497 1.00 94.31 93 LEU A N 1
ATOM 781 C CA . LEU A 1 93 ? 15.107 0.858 -17.856 1.00 94.31 93 LEU A CA 1
ATOM 782 C C . LEU A 1 93 ? 14.351 2.023 -18.514 1.00 94.31 93 LEU A C 1
ATOM 784 O O . LEU A 1 93 ? 14.572 2.319 -19.685 1.00 94.31 93 LEU A O 1
ATOM 788 N N . LYS A 1 94 ? 13.495 2.723 -17.757 1.00 92.50 94 LYS A N 1
ATOM 789 C CA . LYS A 1 94 ? 12.787 3.915 -18.245 1.00 92.50 94 LYS A CA 1
ATOM 790 C C . LYS A 1 94 ? 13.756 5.049 -18.585 1.00 92.50 94 LYS A C 1
ATOM 792 O O . LYS A 1 94 ? 13.591 5.683 -19.619 1.00 92.50 94 LYS A O 1
ATOM 797 N N . GLN A 1 95 ? 14.735 5.308 -17.716 1.00 93.25 95 GLN A N 1
ATOM 798 C CA . GLN A 1 95 ? 15.737 6.363 -17.901 1.00 93.25 95 GLN A CA 1
ATOM 799 C C . GLN A 1 95 ? 16.669 6.086 -19.080 1.00 93.25 95 GLN A C 1
ATOM 801 O O . GLN A 1 95 ? 17.020 7.018 -19.794 1.00 93.25 95 GLN A O 1
ATOM 806 N N . ALA A 1 96 ? 17.041 4.823 -19.300 1.00 91.56 96 ALA A N 1
ATOM 807 C CA . ALA A 1 96 ? 17.858 4.432 -20.444 1.00 91.56 96 ALA A CA 1
ATOM 808 C C . ALA A 1 96 ? 17.160 4.703 -21.788 1.00 91.56 96 ALA A C 1
ATOM 810 O O . ALA A 1 96 ? 17.848 4.931 -22.776 1.00 91.56 96 ALA A O 1
ATOM 811 N N . GLY A 1 97 ? 15.819 4.709 -21.812 1.00 91.44 97 GLY A N 1
ATOM 812 C CA . GLY A 1 97 ? 15.023 4.897 -23.022 1.00 91.44 97 GLY A CA 1
ATOM 813 C C . GLY A 1 97 ? 15.132 3.679 -23.946 1.00 91.44 97 GLY A C 1
ATOM 814 O O . GLY A 1 97 ? 16.129 3.555 -24.652 1.00 91.44 97 GLY A O 1
ATOM 815 N N . PRO A 1 98 ? 14.141 2.764 -23.967 1.00 86.75 98 PRO A N 1
ATOM 816 C CA . PRO A 1 98 ? 14.221 1.554 -24.783 1.00 86.75 98 PRO A CA 1
ATOM 817 C C . PRO A 1 98 ? 14.507 1.871 -26.258 1.00 86.75 98 PRO A C 1
ATOM 819 O O . PRO A 1 98 ? 13.700 2.516 -26.923 1.00 86.75 98 PRO A O 1
ATOM 822 N N . ALA A 1 99 ? 15.651 1.408 -26.760 1.00 89.75 99 ALA A N 1
ATOM 823 C CA . ALA A 1 99 ? 16.138 1.684 -28.112 1.00 89.75 99 ALA A CA 1
ATOM 824 C C . ALA A 1 99 ? 15.750 0.593 -29.125 1.00 89.75 99 ALA A C 1
ATOM 826 O O . ALA A 1 99 ? 15.866 0.801 -30.331 1.00 89.75 99 ALA A O 1
ATOM 827 N N . CYS A 1 100 ? 15.288 -0.567 -28.647 1.00 94.75 100 CYS A N 1
ATOM 828 C CA . CYS A 1 100 ? 14.834 -1.676 -29.483 1.00 94.75 100 CYS A CA 1
ATOM 829 C C . CYS A 1 100 ? 13.601 -2.390 -28.886 1.00 94.75 100 CYS A C 1
ATOM 831 O O . CYS A 1 100 ? 13.310 -2.227 -27.691 1.00 94.75 100 CYS A O 1
ATOM 833 N N . PRO A 1 101 ? 12.863 -3.182 -29.690 1.00 95.69 101 PRO A N 1
ATOM 834 C CA . PRO A 1 101 ? 11.669 -3.899 -29.235 1.00 95.69 101 PRO A CA 1
ATOM 835 C C . PRO A 1 101 ? 11.906 -4.805 -28.018 1.00 95.69 101 PRO A C 1
ATOM 837 O O . PRO A 1 101 ? 11.068 -4.853 -27.120 1.00 95.69 101 PRO A O 1
ATOM 840 N N . GLU A 1 102 ? 13.059 -5.469 -27.937 1.00 95.81 102 GLU A N 1
ATOM 841 C CA . GLU A 1 102 ? 13.418 -6.376 -26.842 1.00 95.81 102 GLU A CA 1
ATOM 842 C C . GLU A 1 102 ? 13.578 -5.624 -25.512 1.00 95.81 102 GLU A C 1
ATOM 844 O O . GLU A 1 102 ? 13.132 -6.094 -24.465 1.00 95.81 102 GLU A O 1
ATOM 849 N N . GLN A 1 103 ? 14.160 -4.420 -25.544 1.00 94.44 103 GLN A N 1
ATOM 850 C CA . GLN A 1 103 ? 14.276 -3.561 -24.361 1.00 94.44 103 GLN A CA 1
ATOM 851 C C . GLN A 1 103 ? 12.913 -3.028 -23.906 1.00 94.44 103 GLN A C 1
ATOM 853 O O . GLN A 1 103 ? 12.662 -2.919 -22.703 1.00 94.44 103 GLN A O 1
ATOM 858 N N . LEU A 1 104 ? 12.021 -2.704 -24.850 1.00 95.44 104 LEU A N 1
ATOM 859 C CA . LEU A 1 104 ? 10.662 -2.263 -24.531 1.00 95.44 104 LEU A CA 1
ATOM 860 C C . LEU A 1 104 ? 9.855 -3.395 -23.887 1.00 95.44 104 LEU A C 1
ATOM 862 O O . LEU A 1 104 ? 9.123 -3.158 -22.925 1.00 95.44 104 LEU A O 1
ATOM 866 N N . GLU A 1 105 ? 10.006 -4.617 -24.390 1.00 96.88 105 GLU A N 1
ATOM 867 C CA . GLU A 1 105 ? 9.350 -5.790 -23.824 1.00 96.88 105 GLU A CA 1
ATOM 868 C C . GLU A 1 105 ? 9.880 -6.111 -22.422 1.00 96.88 105 GLU A C 1
ATOM 870 O O . GLU A 1 105 ? 9.089 -6.278 -21.493 1.00 96.88 105 GLU A O 1
ATOM 875 N N . LEU A 1 106 ? 11.199 -6.063 -22.214 1.00 97.00 106 LEU A N 1
ATOM 876 C CA . LEU A 1 106 ? 11.788 -6.202 -20.880 1.00 97.00 106 LEU A CA 1
ATOM 877 C C . LEU A 1 106 ? 11.237 -5.152 -19.900 1.00 97.00 106 LEU A C 1
ATOM 879 O O . LEU A 1 106 ? 10.856 -5.482 -18.777 1.00 97.00 106 LEU A O 1
ATOM 883 N N . TYR A 1 107 ? 11.137 -3.887 -20.322 1.00 96.75 107 TYR A N 1
ATOM 884 C CA . TYR A 1 107 ? 10.543 -2.822 -19.508 1.00 96.75 107 TYR A CA 1
ATOM 885 C C . TYR A 1 107 ? 9.088 -3.124 -19.110 1.00 96.75 107 TYR A C 1
ATOM 887 O O . TYR A 1 107 ? 8.701 -2.919 -17.952 1.00 96.75 107 TYR A O 1
ATOM 895 N N . ARG A 1 108 ? 8.278 -3.635 -20.044 1.00 96.81 108 ARG A N 1
ATOM 896 C CA . ARG A 1 108 ? 6.885 -4.032 -19.781 1.00 96.81 108 ARG A CA 1
ATOM 897 C C . ARG A 1 108 ? 6.810 -5.192 -18.795 1.00 96.81 108 ARG A C 1
ATOM 899 O O . ARG A 1 108 ? 6.044 -5.111 -17.838 1.00 96.81 108 ARG A O 1
ATOM 906 N N . GLN A 1 109 ? 7.635 -6.221 -18.972 1.00 98.12 109 GLN A N 1
ATOM 907 C CA . GLN A 1 109 ? 7.679 -7.380 -18.078 1.00 98.12 109 GLN A CA 1
ATOM 908 C C . GLN A 1 109 ? 8.070 -6.989 -16.652 1.00 98.12 109 GLN A C 1
ATOM 910 O O . GLN A 1 109 ? 7.411 -7.406 -15.700 1.00 98.12 109 GLN A O 1
ATOM 915 N N . ILE A 1 110 ? 9.071 -6.119 -16.489 1.00 98.00 110 ILE A N 1
ATOM 916 C CA . ILE A 1 110 ? 9.450 -5.590 -15.172 1.00 98.00 110 ILE A CA 1
ATOM 917 C C . ILE A 1 110 ? 8.321 -4.752 -14.563 1.00 98.00 110 ILE A C 1
ATOM 919 O O . ILE A 1 110 ? 8.063 -4.861 -13.368 1.00 98.00 110 ILE A O 1
ATOM 923 N N . THR A 1 111 ? 7.606 -3.963 -15.367 1.00 95.81 111 THR A N 1
ATOM 924 C CA . THR A 1 111 ? 6.449 -3.187 -14.887 1.00 95.81 111 THR A CA 1
ATOM 925 C C . THR A 1 111 ? 5.329 -4.102 -14.376 1.00 95.81 111 THR A C 1
ATOM 927 O O . THR A 1 111 ? 4.760 -3.851 -13.315 1.00 95.81 111 THR A O 1
ATOM 930 N N . ILE A 1 112 ? 5.037 -5.196 -15.086 1.00 97.88 112 ILE A N 1
ATOM 931 C CA . ILE A 1 112 ? 4.052 -6.207 -14.663 1.00 97.88 112 ILE A CA 1
ATOM 932 C C . ILE A 1 112 ? 4.514 -6.923 -13.385 1.00 97.88 112 ILE A C 1
ATOM 934 O O . ILE A 1 112 ? 3.707 -7.162 -12.481 1.00 97.88 112 ILE A O 1
ATOM 938 N N . ALA A 1 113 ? 5.805 -7.249 -13.293 1.00 98.25 113 ALA A N 1
ATOM 939 C CA . ALA A 1 113 ? 6.388 -7.872 -12.113 1.00 98.25 113 ALA A CA 1
ATOM 940 C C . ALA A 1 113 ? 6.322 -6.949 -10.885 1.00 98.25 113 ALA A C 1
ATOM 942 O O . ALA A 1 113 ? 5.923 -7.408 -9.817 1.00 98.25 113 ALA A O 1
ATOM 943 N N . GLU A 1 114 ? 6.638 -5.654 -11.031 1.00 97.25 114 GLU A N 1
ATOM 944 C CA . GLU A 1 114 ? 6.501 -4.655 -9.958 1.00 97.25 114 GLU A CA 1
ATOM 945 C C . GLU A 1 114 ? 5.053 -4.576 -9.469 1.00 97.25 114 GLU A C 1
ATOM 947 O O . GLU A 1 114 ? 4.811 -4.731 -8.275 1.00 97.25 114 GLU A O 1
ATOM 952 N N . LEU A 1 115 ? 4.082 -4.440 -10.379 1.00 96.56 115 LEU A N 1
ATOM 953 C CA . LEU A 1 115 ? 2.664 -4.374 -10.009 1.00 96.56 115 LEU A CA 1
ATOM 954 C C . LEU A 1 115 ? 2.199 -5.648 -9.281 1.00 96.56 115 LEU A C 1
ATOM 956 O O . LEU A 1 115 ? 1.428 -5.597 -8.321 1.00 96.56 115 LEU A O 1
ATOM 960 N N . SER A 1 116 ? 2.689 -6.810 -9.718 1.00 97.88 116 SER A N 1
ATOM 961 C CA . SER A 1 116 ? 2.405 -8.090 -9.062 1.00 97.88 116 SER A CA 1
ATOM 962 C C . SER A 1 116 ? 3.011 -8.149 -7.656 1.00 97.88 116 SER A C 1
ATOM 964 O O . SER A 1 116 ? 2.352 -8.609 -6.721 1.00 97.88 116 SER A O 1
ATOM 966 N N . ALA A 1 117 ? 4.234 -7.640 -7.481 1.00 97.94 117 ALA A N 1
ATOM 967 C CA . ALA A 1 117 ? 4.887 -7.538 -6.180 1.00 97.94 117 ALA A CA 1
ATOM 968 C C . ALA A 1 117 ? 4.157 -6.572 -5.234 1.00 97.94 117 ALA A C 1
ATOM 970 O O . ALA A 1 117 ? 3.999 -6.892 -4.056 1.00 97.94 117 ALA A O 1
ATOM 971 N N . GLU A 1 118 ? 3.652 -5.442 -5.738 1.00 97.38 118 GLU A N 1
ATOM 972 C CA . GLU A 1 118 ? 2.834 -4.489 -4.974 1.00 97.38 118 GLU A CA 1
ATOM 973 C C . GLU A 1 118 ? 1.515 -5.114 -4.501 1.00 97.38 118 GLU A C 1
ATOM 975 O O . GLU A 1 118 ? 1.125 -4.943 -3.345 1.00 97.38 118 GLU A O 1
ATOM 980 N N . ARG A 1 119 ? 0.853 -5.918 -5.344 1.00 98.12 119 ARG A N 1
ATOM 981 C CA . ARG A 1 119 ? -0.361 -6.642 -4.939 1.00 98.12 119 ARG A CA 1
ATOM 982 C C . ARG A 1 119 ? -0.086 -7.646 -3.816 1.00 98.12 119 ARG A C 1
ATOM 984 O O . ARG A 1 119 ? -0.885 -7.756 -2.884 1.00 98.12 119 ARG A O 1
ATOM 991 N N . VAL A 1 120 ? 1.036 -8.369 -3.875 1.00 98.19 120 VAL A N 1
ATOM 992 C CA . VAL A 1 120 ? 1.457 -9.266 -2.781 1.00 98.19 120 VAL A CA 1
ATOM 993 C C . VAL A 1 120 ? 1.790 -8.467 -1.523 1.00 98.19 120 VAL A C 1
ATOM 995 O O . VAL A 1 120 ? 1.368 -8.842 -0.430 1.00 98.19 120 VAL A O 1
ATOM 998 N N . GLU A 1 121 ? 2.484 -7.341 -1.664 1.00 97.94 121 GLU A N 1
ATOM 999 C CA . GLU A 1 121 ? 2.804 -6.444 -0.556 1.00 97.94 121 GLU A CA 1
ATOM 1000 C C . GLU A 1 121 ? 1.534 -5.972 0.165 1.00 97.94 121 GLU A C 1
ATOM 1002 O O . GLU A 1 121 ? 1.437 -6.062 1.391 1.00 97.94 121 GLU A O 1
ATOM 1007 N N . GLN A 1 122 ? 0.508 -5.569 -0.583 1.00 97.69 122 GLN A N 1
ATOM 1008 C CA . GLN A 1 122 ? -0.769 -5.168 -0.006 1.00 97.69 122 GLN A CA 1
ATOM 1009 C C . GLN A 1 122 ? -1.545 -6.344 0.615 1.00 97.69 122 GLN A C 1
ATOM 1011 O O . GLN A 1 122 ? -2.227 -6.177 1.629 1.00 97.69 122 GLN A O 1
ATOM 1016 N N . ALA A 1 123 ? -1.396 -7.560 0.083 1.00 97.62 123 ALA A N 1
ATOM 1017 C CA . ALA A 1 123 ? -1.929 -8.765 0.716 1.00 97.62 123 ALA A CA 1
ATOM 1018 C C . ALA A 1 123 ? -1.248 -9.079 2.063 1.00 97.62 123 ALA A C 1
ATOM 1020 O O . ALA A 1 123 ? -1.925 -9.534 2.991 1.00 97.62 123 ALA A O 1
ATOM 1021 N N . ILE A 1 124 ? 0.058 -8.811 2.194 1.00 97.81 124 ILE A N 1
ATOM 1022 C CA . ILE A 1 124 ? 0.790 -8.908 3.468 1.00 97.81 124 ILE A CA 1
ATOM 1023 C C . ILE A 1 124 ? 0.251 -7.870 4.456 1.00 97.81 124 ILE A C 1
ATOM 1025 O O . ILE A 1 124 ? -0.064 -8.225 5.591 1.00 97.81 124 ILE A O 1
ATOM 1029 N N . ILE A 1 125 ? 0.071 -6.618 4.022 1.00 97.50 125 ILE A N 1
ATOM 1030 C CA . ILE A 1 125 ? -0.540 -5.557 4.840 1.00 97.50 125 ILE A CA 1
ATOM 1031 C C . ILE A 1 125 ? -1.918 -5.995 5.352 1.00 97.50 125 ILE A C 1
ATOM 1033 O O . ILE A 1 125 ? -2.192 -5.893 6.549 1.00 97.50 125 ILE A O 1
ATOM 1037 N N . ALA A 1 126 ? -2.767 -6.539 4.476 1.00 97.19 126 ALA A N 1
ATOM 1038 C CA . ALA A 1 126 ? -4.086 -7.021 4.870 1.00 97.19 126 ALA A CA 1
ATOM 1039 C C . ALA A 1 126 ? -4.005 -8.140 5.921 1.00 97.19 126 ALA A C 1
ATOM 1041 O O . ALA A 1 126 ? -4.741 -8.119 6.904 1.00 97.19 126 ALA A O 1
ATOM 1042 N N . ALA A 1 127 ? -3.076 -9.087 5.758 1.00 96.31 127 ALA A N 1
ATOM 1043 C CA . ALA A 1 127 ? -2.855 -10.166 6.720 1.00 96.31 127 ALA A CA 1
ATOM 1044 C C . ALA A 1 127 ? -2.347 -9.668 8.087 1.00 96.31 127 ALA A C 1
ATOM 1046 O O . ALA A 1 127 ? -2.689 -10.262 9.110 1.00 96.31 127 ALA A O 1
ATOM 1047 N N . ILE A 1 128 ? -1.556 -8.591 8.118 1.00 95.81 128 ILE A N 1
ATOM 1048 C CA . ILE A 1 128 ? -1.137 -7.931 9.363 1.00 95.81 128 ILE A CA 1
ATOM 1049 C C . ILE A 1 128 ? -2.356 -7.304 10.040 1.00 95.81 128 ILE A C 1
ATOM 1051 O O . ILE A 1 128 ? -2.649 -7.612 11.190 1.00 95.81 128 ILE A O 1
ATOM 1055 N N . LEU A 1 129 ? -3.112 -6.471 9.321 1.00 96.00 129 LEU A N 1
ATOM 1056 C CA . LEU A 1 129 ? -4.248 -5.734 9.885 1.00 96.00 129 LEU A CA 1
ATOM 1057 C C . LEU A 1 129 ? -5.398 -6.643 10.336 1.00 96.00 129 LEU A C 1
ATOM 1059 O O . LEU A 1 129 ? -6.052 -6.339 11.328 1.00 96.00 129 LEU A O 1
ATOM 1063 N N . ASN A 1 130 ? -5.588 -7.788 9.685 1.00 95.38 130 ASN A N 1
ATOM 1064 C CA . ASN A 1 130 ? -6.538 -8.828 10.089 1.00 95.38 130 ASN A CA 1
ATOM 1065 C C . ASN A 1 130 ? -6.242 -9.437 11.479 1.00 95.38 130 ASN A C 1
ATOM 1067 O O . ASN A 1 130 ? -7.112 -10.053 12.087 1.00 95.38 130 ASN A O 1
ATOM 1071 N N . GLN A 1 131 ? -5.044 -9.230 12.037 1.00 94.25 131 GLN A N 1
ATOM 1072 C CA . GLN A 1 131 ? -4.705 -9.614 13.418 1.00 94.25 131 GLN A CA 1
ATOM 1073 C C . GLN A 1 131 ? -5.102 -8.546 14.449 1.00 94.25 131 GLN A C 1
ATOM 1075 O O . GLN A 1 131 ? -4.889 -8.723 15.650 1.00 94.25 131 GLN A O 1
ATOM 1080 N N . HIS A 1 132 ? -5.670 -7.427 13.997 1.00 93.62 132 HIS A N 1
ATOM 1081 C CA . HIS A 1 132 ? -6.089 -6.316 14.835 1.00 93.62 132 HIS A CA 1
ATOM 1082 C C . HIS A 1 132 ? -7.591 -6.067 14.712 1.00 93.62 132 HIS A C 1
ATOM 1084 O O . HIS A 1 132 ? -8.186 -6.170 13.639 1.00 93.62 132 HIS A O 1
ATOM 1090 N N . THR A 1 133 ? -8.183 -5.648 15.826 1.00 93.06 133 THR A N 1
ATOM 1091 C CA . THR A 1 133 ? -9.505 -5.022 15.841 1.00 93.06 133 THR A CA 1
ATOM 1092 C C . THR A 1 133 ? -9.317 -3.516 15.719 1.00 93.06 133 THR A C 1
ATOM 1094 O O . THR A 1 133 ? -8.598 -2.912 16.522 1.00 93.06 133 THR A O 1
ATOM 1097 N N . LEU A 1 134 ? -9.941 -2.913 14.710 1.00 93.75 134 LEU A N 1
ATOM 1098 C CA . LEU A 1 134 ? -9.904 -1.472 14.489 1.00 93.75 134 LEU A CA 1
ATOM 1099 C C . LEU A 1 134 ? -11.222 -0.843 14.964 1.00 93.75 134 LEU A C 1
ATOM 1101 O O . LEU A 1 134 ? -12.284 -1.356 14.612 1.00 93.75 134 LEU A O 1
ATOM 1105 N N . PRO A 1 135 ? -11.187 0.228 15.775 1.00 93.88 135 PRO A N 1
ATOM 1106 C CA . PRO A 1 135 ? -12.397 0.938 16.163 1.00 93.88 135 PRO A CA 1
ATOM 1107 C C . PRO A 1 135 ? -12.993 1.710 14.983 1.00 93.88 135 PRO A C 1
ATOM 1109 O O . PRO A 1 135 ? -12.261 2.266 14.158 1.00 93.88 135 PRO A O 1
ATOM 1112 N N . ASN A 1 136 ? -14.321 1.818 14.974 1.00 93.44 136 ASN A N 1
ATOM 1113 C CA . ASN A 1 136 ? -15.005 2.788 14.128 1.00 93.44 136 ASN A CA 1
ATOM 1114 C C . ASN A 1 136 ? -14.703 4.210 14.619 1.00 93.44 136 ASN A C 1
ATOM 1116 O O . ASN A 1 136 ? -14.669 4.468 15.825 1.00 93.44 136 ASN A O 1
ATOM 1120 N N . ALA A 1 137 ? -14.505 5.140 13.695 1.00 90.62 137 ALA A N 1
ATOM 1121 C CA . ALA A 1 137 ? -14.381 6.563 13.973 1.00 90.62 137 ALA A CA 1
ATOM 1122 C C . ALA A 1 137 ? -14.850 7.365 12.759 1.00 90.62 137 ALA A C 1
ATOM 1124 O O . ALA A 1 137 ? -14.656 6.932 11.631 1.00 90.62 137 ALA A O 1
ATOM 1125 N N . ALA A 1 138 ? -15.412 8.552 12.983 1.00 84.06 138 ALA A N 1
ATOM 1126 C CA . ALA A 1 138 ? -15.822 9.425 11.889 1.00 84.06 138 ALA A CA 1
ATOM 1127 C C . ALA A 1 138 ? -14.599 9.998 11.153 1.00 84.06 138 ALA A C 1
ATOM 1129 O O . ALA A 1 138 ? -13.696 10.550 11.788 1.00 84.06 138 ALA A O 1
ATOM 1130 N N . ALA A 1 139 ? -14.593 9.881 9.821 1.00 77.38 139 ALA A N 1
ATOM 1131 C CA . ALA A 1 139 ? -13.575 10.439 8.927 1.00 77.38 139 ALA A CA 1
ATOM 1132 C C . ALA A 1 139 ? -12.108 10.143 9.341 1.00 77.38 139 ALA A C 1
ATOM 1134 O O . ALA A 1 139 ? -11.280 11.059 9.432 1.00 77.38 139 ALA A O 1
ATOM 1135 N N . PRO A 1 140 ? -11.713 8.873 9.568 1.00 85.81 140 PRO A N 1
ATOM 1136 C CA . PRO A 1 140 ? -10.412 8.560 10.145 1.00 85.81 140 PRO A CA 1
ATOM 1137 C C . PRO A 1 140 ? -9.259 8.635 9.140 1.00 85.81 140 PRO A C 1
ATOM 1139 O O . PRO A 1 140 ? -8.116 8.439 9.540 1.00 85.81 140 PRO A O 1
ATOM 1142 N N . CYS A 1 141 ? -9.509 8.936 7.860 1.00 91.12 141 CYS A N 1
ATOM 1143 C CA . CYS A 1 141 ? -8.503 8.873 6.795 1.00 91.12 141 CYS A CA 1
ATOM 1144 C C . CYS A 1 141 ? -7.228 9.670 7.115 1.00 91.12 141 CYS A C 1
ATOM 1146 O O . CYS A 1 141 ? -6.136 9.103 7.158 1.00 91.12 141 CYS A O 1
ATOM 1148 N N . LEU A 1 142 ? -7.361 10.969 7.410 1.00 91.00 142 LEU A N 1
ATOM 1149 C CA . LEU A 1 142 ? -6.216 11.809 7.775 1.00 91.00 142 LEU A CA 1
ATOM 1150 C C . LEU A 1 142 ? -5.557 11.335 9.076 1.00 91.00 142 LEU A C 1
ATOM 1152 O O . LEU A 1 142 ? -4.339 11.380 9.211 1.00 91.00 142 LEU A O 1
ATOM 1156 N N . THR A 1 143 ? -6.353 10.842 10.028 1.00 91.44 143 THR A N 1
ATOM 1157 C CA . THR A 1 143 ? -5.830 10.312 11.293 1.00 91.44 143 THR A CA 1
ATOM 1158 C C . THR A 1 143 ? -4.988 9.055 11.061 1.00 91.44 143 THR A C 1
ATOM 1160 O O . THR A 1 143 ? -3.922 8.924 11.651 1.00 91.44 143 THR A O 1
ATOM 1163 N N . ASN A 1 144 ? -5.421 8.155 10.177 1.00 94.56 144 ASN A N 1
ATOM 1164 C CA . ASN A 1 144 ? -4.691 6.941 9.814 1.00 94.56 144 ASN A CA 1
ATOM 1165 C C . ASN A 1 144 ? -3.375 7.274 9.111 1.00 94.56 144 ASN A C 1
ATOM 1167 O O . ASN A 1 144 ? -2.334 6.733 9.479 1.00 94.56 144 ASN A O 1
ATOM 1171 N N . LEU A 1 145 ? -3.425 8.193 8.142 1.00 92.12 145 LEU A N 1
ATOM 1172 C CA . LEU A 1 145 ? -2.249 8.689 7.429 1.00 92.12 145 LEU A CA 1
ATOM 1173 C C . LEU A 1 145 ? -1.235 9.310 8.398 1.00 92.12 145 LEU A C 1
ATOM 1175 O O . LEU A 1 145 ? -0.071 8.916 8.397 1.00 92.12 145 LEU A O 1
ATOM 1179 N N . SER A 1 146 ? -1.690 10.200 9.282 1.00 90.19 146 SER A N 1
ATOM 1180 C CA . SER A 1 146 ? -0.850 10.830 10.305 1.00 90.19 146 SER A CA 1
ATOM 1181 C C . SER A 1 146 ? -0.275 9.824 11.306 1.00 90.19 146 SER A C 1
ATOM 1183 O O . SER A 1 146 ? 0.889 9.933 11.676 1.00 90.19 146 SER A O 1
ATOM 1185 N N . LEU A 1 147 ? -1.046 8.820 11.735 1.00 90.75 147 LEU A N 1
ATOM 1186 C CA . LEU A 1 147 ? -0.551 7.782 12.649 1.00 90.75 147 LEU A CA 1
ATOM 1187 C C . LEU A 1 147 ? 0.522 6.900 12.004 1.00 90.75 147 LEU A C 1
ATOM 1189 O O . LEU A 1 147 ? 1.496 6.549 12.667 1.00 90.75 147 LEU A O 1
ATOM 1193 N N . TYR A 1 148 ? 0.358 6.535 10.731 1.00 90.62 148 TYR A N 1
ATOM 1194 C CA . TYR A 1 148 ? 1.380 5.790 9.995 1.00 90.62 148 TYR A CA 1
ATOM 1195 C C . TYR A 1 148 ? 2.644 6.637 9.790 1.00 90.62 148 TYR A C 1
ATOM 1197 O O . TYR A 1 148 ? 3.754 6.161 10.024 1.00 90.62 148 TYR A O 1
ATOM 1205 N N . TRP A 1 149 ? 2.465 7.906 9.425 1.00 85.50 149 TRP A N 1
ATOM 1206 C CA . TRP A 1 149 ? 3.532 8.888 9.254 1.00 85.50 149 TRP A CA 1
ATOM 1207 C C . TRP A 1 149 ? 4.381 9.100 10.511 1.00 85.50 149 TRP A C 1
ATOM 1209 O O . TRP A 1 149 ? 5.609 9.051 10.445 1.00 85.50 149 TRP A O 1
ATOM 1219 N N . GLN A 1 150 ? 3.733 9.286 11.665 1.00 85.12 150 GLN A N 1
ATOM 1220 C CA . GLN A 1 150 ? 4.390 9.589 12.942 1.00 85.12 150 GLN A CA 1
ATOM 1221 C C . GLN A 1 150 ? 5.394 8.520 13.388 1.00 85.12 150 GLN A C 1
ATOM 1223 O O . GLN A 1 150 ? 6.299 8.817 14.167 1.00 85.12 150 GLN A O 1
ATOM 1228 N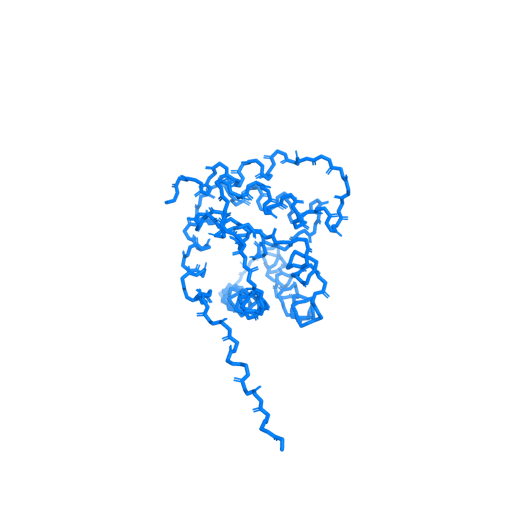 N . ASN A 1 151 ? 5.272 7.288 12.885 1.00 84.00 151 ASN A N 1
ATOM 1229 C CA . ASN A 1 151 ? 6.246 6.230 13.148 1.00 84.00 151 ASN A CA 1
ATOM 1230 C C . ASN A 1 151 ? 7.592 6.451 12.435 1.00 84.00 151 ASN A C 1
ATOM 1232 O O . ASN A 1 151 ? 8.582 5.847 12.841 1.00 84.00 151 ASN A O 1
ATOM 1236 N N . TYR A 1 152 ? 7.634 7.292 11.399 1.00 78.88 152 TYR A N 1
ATOM 1237 C CA . TYR A 1 152 ? 8.844 7.628 10.646 1.00 78.88 152 TYR A CA 1
ATOM 1238 C C . TYR A 1 152 ? 9.326 9.055 10.938 1.00 78.88 152 TYR A C 1
ATOM 1240 O O . TYR A 1 152 ? 10.535 9.269 11.019 1.00 78.88 152 TYR A O 1
ATOM 1248 N N . HIS A 1 153 ? 8.413 10.014 11.165 1.00 72.94 153 HIS A N 1
ATOM 1249 C CA . HIS A 1 153 ? 8.761 11.414 11.440 1.00 72.94 153 HIS A CA 1
ATOM 1250 C C . HIS A 1 153 ? 7.782 12.098 12.423 1.00 72.94 153 HIS A C 1
ATOM 1252 O O . HIS A 1 153 ? 6.576 12.073 12.197 1.00 72.94 153 HIS A O 1
ATOM 1258 N N . PRO A 1 154 ? 8.259 12.768 13.491 1.00 56.34 154 PRO A N 1
ATOM 1259 C CA . PRO A 1 154 ? 7.395 13.342 14.531 1.00 56.34 154 PRO A CA 1
ATOM 1260 C C . PRO A 1 154 ? 6.827 14.756 14.257 1.00 56.34 154 PRO A C 1
ATOM 1262 O O . PRO A 1 154 ? 6.225 15.328 15.164 1.00 56.34 154 PRO A O 1
ATOM 1265 N N . MET A 1 155 ? 6.988 15.349 13.065 1.00 51.56 155 MET A N 1
ATOM 1266 C CA . MET A 1 155 ? 6.478 16.707 12.761 1.00 51.56 155 MET A CA 1
ATOM 1267 C C . MET A 1 155 ? 5.367 16.744 11.694 1.00 51.56 155 MET A C 1
ATOM 1269 O O . MET A 1 155 ? 5.122 15.739 11.032 1.00 51.56 155 MET A O 1
ATOM 1273 N N . ALA A 1 156 ? 4.679 17.900 11.652 1.00 53.56 156 ALA A N 1
ATOM 1274 C CA . ALA A 1 156 ? 3.332 18.229 11.151 1.00 53.56 156 ALA A CA 1
ATOM 1275 C C . ALA A 1 156 ? 2.811 17.514 9.889 1.00 53.56 156 ALA A C 1
ATOM 1277 O O . ALA A 1 156 ? 3.563 17.004 9.071 1.00 53.56 156 ALA A O 1
ATOM 1278 N N . ALA A 1 157 ? 1.478 17.511 9.746 1.00 56.88 157 ALA A N 1
ATOM 1279 C CA . ALA A 1 157 ? 0.787 16.937 8.597 1.00 56.88 157 ALA A CA 1
ATOM 1280 C C . ALA A 1 157 ? 1.211 17.637 7.296 1.00 56.88 157 ALA A C 1
ATOM 1282 O O . ALA A 1 157 ? 0.862 18.795 7.067 1.00 56.88 157 ALA A O 1
ATOM 1283 N N . ASP A 1 158 ? 1.952 16.904 6.470 1.00 73.12 158 ASP A N 1
ATOM 1284 C CA . ASP A 1 158 ? 2.353 17.302 5.124 1.00 73.12 158 ASP A CA 1
ATOM 1285 C C . ASP A 1 158 ? 1.094 17.541 4.254 1.00 73.12 158 ASP A C 1
ATOM 1287 O O . ASP A 1 158 ? 0.088 16.823 4.359 1.00 73.12 158 ASP A O 1
ATOM 1291 N N . THR A 1 159 ? 1.126 18.569 3.401 1.00 83.56 159 THR A N 1
ATOM 1292 C CA . THR A 1 159 ? 0.034 18.952 2.481 1.00 83.56 159 THR A CA 1
ATOM 1293 C C . THR A 1 159 ? -0.417 17.792 1.592 1.00 83.56 159 THR A C 1
ATOM 1295 O O . THR A 1 159 ? -1.585 17.687 1.205 1.00 83.56 159 THR A O 1
ATOM 1298 N N . GLU A 1 160 ? 0.487 16.857 1.333 1.00 87.00 160 GLU A N 1
ATOM 1299 C CA . GLU A 1 160 ? 0.259 15.656 0.545 1.00 87.00 160 GLU A CA 1
ATOM 1300 C C . GLU A 1 160 ? -0.644 14.666 1.300 1.00 87.00 160 GLU A C 1
ATOM 1302 O O . GLU A 1 160 ? -1.521 14.053 0.691 1.00 87.00 160 GLU A O 1
ATOM 1307 N N . LEU A 1 161 ? -0.523 14.554 2.633 1.00 86.50 161 LEU A N 1
ATOM 1308 C CA . LEU A 1 161 ? -1.417 13.715 3.447 1.00 86.50 161 LEU A CA 1
ATOM 1309 C C . LEU A 1 161 ? -2.849 14.265 3.457 1.00 86.50 161 LEU A C 1
ATOM 1311 O O . LEU A 1 161 ? -3.808 13.493 3.387 1.00 86.50 161 LEU A O 1
ATOM 1315 N N . LEU A 1 162 ? -2.999 15.594 3.508 1.00 88.38 162 LEU A N 1
ATOM 1316 C CA . LEU A 1 162 ? -4.303 16.255 3.381 1.00 88.38 162 LEU A CA 1
ATOM 1317 C C . LEU A 1 162 ? -4.917 15.998 2.002 1.00 88.38 162 LEU A C 1
ATOM 1319 O O . LEU A 1 162 ? -6.092 15.637 1.911 1.00 88.38 162 LEU A O 1
ATOM 1323 N N . THR A 1 163 ? -4.108 16.109 0.947 1.00 90.38 163 THR A N 1
ATOM 1324 C CA . THR A 1 163 ? -4.528 15.830 -0.431 1.00 90.38 163 THR A CA 1
ATOM 1325 C C . THR A 1 163 ? -5.026 14.392 -0.570 1.00 90.38 163 THR A C 1
ATOM 1327 O O . THR A 1 163 ? -6.122 14.168 -1.084 1.00 90.38 163 THR A O 1
ATOM 1330 N N . LEU A 1 164 ? -4.286 13.410 -0.043 1.00 90.56 164 LEU A N 1
ATOM 1331 C CA . LEU A 1 164 ? -4.717 12.009 -0.043 1.00 90.56 164 LEU A CA 1
ATOM 1332 C C . LEU A 1 164 ? -6.045 11.813 0.696 1.00 90.56 164 LEU A C 1
ATOM 1334 O O . LEU A 1 164 ? -6.949 11.168 0.163 1.00 90.56 164 LEU A O 1
ATOM 1338 N N . ALA A 1 165 ? -6.194 12.399 1.887 1.00 91.00 165 ALA A N 1
ATOM 1339 C CA . ALA A 1 165 ? -7.425 12.289 2.664 1.00 91.00 165 ALA A CA 1
ATOM 1340 C C . ALA A 1 165 ? -8.636 12.901 1.942 1.00 91.00 165 ALA A C 1
ATOM 1342 O O . ALA A 1 165 ? -9.705 12.295 1.912 1.00 91.00 165 ALA A O 1
ATOM 1343 N N . GLN A 1 166 ? -8.467 14.064 1.310 1.00 91.94 166 GLN A N 1
ATOM 1344 C CA . GLN A 1 166 ? -9.524 14.716 0.538 1.00 91.94 166 GLN A CA 1
ATOM 1345 C C . GLN A 1 166 ? -9.937 13.882 -0.685 1.00 91.94 166 GLN A C 1
ATOM 1347 O O . GLN A 1 166 ? -11.126 13.729 -0.968 1.00 91.94 166 GLN A O 1
ATOM 1352 N N . GLN A 1 167 ? -8.969 13.312 -1.406 1.00 93.00 167 GLN A N 1
ATOM 1353 C CA . GLN A 1 167 ? -9.244 12.490 -2.587 1.00 93.00 167 GLN A CA 1
ATOM 1354 C C . GLN A 1 167 ? -9.865 11.130 -2.235 1.00 93.00 167 GLN A C 1
ATOM 1356 O O . GLN A 1 167 ? -10.659 10.606 -3.022 1.00 93.00 167 GLN A O 1
ATOM 1361 N N . ALA A 1 168 ? -9.555 10.575 -1.061 1.00 91.19 168 ALA A N 1
ATOM 1362 C CA . ALA A 1 168 ? -10.167 9.347 -0.553 1.00 91.19 168 ALA A CA 1
ATOM 1363 C C . ALA A 1 168 ? -11.671 9.512 -0.276 1.00 91.19 168 ALA A C 1
ATOM 1365 O O . ALA A 1 168 ? -12.447 8.619 -0.602 1.00 91.19 168 ALA A O 1
ATOM 1366 N N . SER A 1 169 ? -12.102 10.674 0.222 1.00 87.88 169 SER A N 1
ATOM 1367 C CA . SER A 1 169 ? -13.520 10.974 0.496 1.00 87.88 169 SER A CA 1
ATOM 1368 C C . SER A 1 169 ? -14.397 11.129 -0.755 1.00 87.88 169 SER A C 1
ATOM 1370 O O . SER A 1 169 ? -15.603 11.319 -0.639 1.00 87.88 169 SER A O 1
ATOM 1372 N N . THR A 1 170 ? -13.810 11.090 -1.955 1.00 86.50 170 THR A N 1
ATOM 1373 C CA . THR A 1 170 ? -14.508 11.288 -3.241 1.00 86.50 170 THR A CA 1
ATOM 1374 C C . THR A 1 170 ? -14.480 10.031 -4.118 1.00 86.50 170 THR A C 1
ATOM 1376 O O . THR A 1 170 ? -14.492 10.126 -5.348 1.00 86.50 170 THR A O 1
ATOM 1379 N N . ILE A 1 171 ? -14.314 8.850 -3.516 1.00 80.75 171 ILE A N 1
ATOM 1380 C CA . ILE A 1 171 ? -14.302 7.550 -4.209 1.00 80.75 171 ILE A CA 1
ATOM 1381 C C . ILE A 1 171 ? -15.671 6.895 -4.188 1.00 80.75 171 ILE A C 1
ATOM 1383 O O . ILE A 1 171 ? -16.316 6.888 -3.128 1.00 80.75 171 ILE A O 1
#

Radius of gyration: 17.21 Å; chains: 1; bounding box: 34×48×57 Å

Organism: NCBI:txid933926

InterPro domains:
  IPR012659 Conserved hypothetical protein CHP02444 [PF09523] (16-123)
  IPR012659 Conserved hypothetical protein CHP02444 [TIGR02444] (16-126)

Sequence (171 aa):
MPTTQYSTPNWLSRDELWRYSLKLYSKEAVRDACLQLQEYRQLNINALLTCCFLGGKDLKLTTKAAKELSFNRQFRRWNQETTQPLRDIRRRLKQAGPACPEQLELYRQITIAELSAERVEQAIIAAILNQHTLPNAAAPCLTNLSLYWQNYHPMAADTELLTLAQQASTI

Foldseek 3Di:
DDDPPPPQQLPQDLVVLLVQLVVLCVDPLLVVLLVCCCVPQVDDSLQLSSLLVCLLVLWADDLVLLCCLLDPPVLVCLCVVFLVVLVVVLVVLVVVPDPDPVSVVVSVVSVVRNSVSSSVSNVVSSVSCSNDDTDGHHRNSLVSNVSNSCVRPPDDDDPSSVSSSVSSVVD